Protein AF-A0A6B2G453-F1 (afdb_monomer)

Radius of gyration: 27.36 Å; Cα contacts (8 Å, |Δi|>4): 80; chains: 1; bounding box: 69×79×81 Å

Structure (mmCIF, N/CA/C/O backbone):
data_AF-A0A6B2G453-F1
#
_entry.id   AF-A0A6B2G453-F1
#
loop_
_atom_site.group_PDB
_atom_site.id
_atom_site.type_symbol
_atom_site.label_atom_id
_atom_site.label_alt_id
_atom_site.label_comp_id
_atom_site.label_asym_id
_atom_site.label_entity_id
_atom_site.label_seq_id
_atom_site.pdbx_PDB_ins_code
_atom_site.Cartn_x
_atom_site.Cartn_y
_atom_site.Cartn_z
_atom_site.occupancy
_atom_site.B_iso_or_equiv
_atom_site.auth_seq_id
_atom_site.auth_comp_id
_atom_site.auth_asym_id
_atom_site.auth_atom_id
_atom_site.pdbx_PDB_model_num
ATOM 1 N N . LEU A 1 1 ? 54.787 58.280 40.955 1.00 33.06 1 LEU A N 1
ATOM 2 C CA . LEU A 1 1 ? 54.713 57.068 41.802 1.00 33.06 1 LEU A CA 1
ATOM 3 C C . LEU A 1 1 ? 54.165 55.935 40.931 1.00 33.06 1 LEU A C 1
ATOM 5 O O . LEU A 1 1 ? 53.014 56.030 40.544 1.00 33.06 1 LEU A O 1
ATOM 9 N N . VAL A 1 2 ? 55.054 55.186 40.256 1.00 32.19 2 VAL A N 1
ATOM 10 C CA . VAL A 1 2 ? 55.243 53.709 40.353 1.00 32.19 2 VAL A CA 1
ATOM 11 C C . VAL A 1 2 ? 53.893 52.954 40.271 1.00 32.19 2 VAL A C 1
ATOM 13 O O . VAL A 1 2 ? 53.031 53.182 41.102 1.00 32.19 2 VAL A O 1
ATOM 16 N N . THR A 1 3 ? 53.616 52.016 39.356 1.00 30.94 3 THR A N 1
ATOM 17 C CA . THR A 1 3 ? 54.412 50.804 39.099 1.00 30.94 3 THR A CA 1
ATOM 18 C C . THR A 1 3 ? 53.862 50.024 37.888 1.00 30.94 3 THR A C 1
ATOM 20 O O . THR A 1 3 ? 52.690 49.682 37.857 1.00 30.94 3 THR A O 1
ATOM 23 N N . ARG A 1 4 ? 54.764 49.744 36.938 1.00 38.75 4 ARG A N 1
ATOM 24 C CA . ARG A 1 4 ? 54.992 48.510 36.149 1.00 38.75 4 ARG A CA 1
ATOM 25 C C . ARG A 1 4 ? 53.846 47.759 35.448 1.00 38.75 4 ARG A C 1
ATOM 27 O O . ARG A 1 4 ? 52.915 47.239 36.044 1.00 38.75 4 ARG A O 1
ATOM 34 N N . PHE A 1 5 ? 54.127 47.544 34.165 1.00 35.91 5 PHE A N 1
ATOM 35 C CA . PHE A 1 5 ? 53.697 46.443 33.309 1.00 35.91 5 PHE A CA 1
ATOM 36 C C . PHE A 1 5 ? 53.991 45.039 33.885 1.00 35.91 5 PHE A C 1
ATOM 38 O O . PHE A 1 5 ? 55.108 44.779 34.338 1.00 35.91 5 PHE A O 1
ATOM 45 N N . ASN A 1 6 ? 53.026 44.139 33.649 1.00 31.81 6 ASN A N 1
ATOM 46 C CA . ASN A 1 6 ? 53.145 42.773 33.102 1.00 31.81 6 ASN A CA 1
ATOM 47 C C . ASN A 1 6 ? 52.672 41.593 33.979 1.00 31.81 6 ASN A C 1
ATOM 49 O O . ASN A 1 6 ? 52.832 41.577 35.194 1.00 31.81 6 ASN A O 1
ATOM 53 N N . MET A 1 7 ? 52.220 40.570 33.242 1.00 39.62 7 MET A N 1
ATOM 54 C CA . MET A 1 7 ? 51.945 39.169 33.569 1.00 39.62 7 MET A CA 1
ATOM 55 C C . MET A 1 7 ? 50.510 38.850 33.987 1.00 39.62 7 MET A C 1
ATOM 57 O O . MET A 1 7 ? 50.228 38.659 35.159 1.00 39.62 7 MET A O 1
ATOM 61 N N . ASN A 1 8 ? 49.628 38.768 32.982 1.00 39.69 8 ASN A N 1
ATOM 62 C CA . ASN A 1 8 ? 48.735 37.621 32.753 1.00 39.69 8 ASN A CA 1
ATOM 63 C C . ASN A 1 8 ? 48.203 37.680 31.311 1.00 39.69 8 ASN A C 1
ATOM 65 O O . ASN A 1 8 ? 47.103 38.145 31.026 1.00 39.69 8 ASN A O 1
ATOM 69 N N . GLN A 1 9 ? 49.056 37.231 30.392 1.00 32.00 9 GLN A N 1
ATOM 70 C CA . GLN A 1 9 ? 48.636 36.666 29.117 1.00 32.00 9 GLN A CA 1
ATOM 71 C C . GLN A 1 9 ? 47.755 35.436 29.387 1.00 32.00 9 GLN A C 1
ATOM 73 O O . GLN A 1 9 ? 48.112 34.601 30.213 1.00 32.00 9 GLN A O 1
ATOM 78 N N . LEU A 1 10 ? 46.660 35.336 28.629 1.00 38.19 10 LEU A N 1
ATOM 79 C CA . LEU A 1 10 ? 45.972 34.096 28.253 1.00 38.19 10 LEU A CA 1
ATOM 80 C C . LEU A 1 10 ? 45.358 33.282 29.405 1.00 38.19 10 LEU A C 1
ATOM 82 O O . LEU A 1 10 ? 45.890 32.267 29.840 1.00 38.19 10 LEU A O 1
ATOM 86 N N . THR A 1 11 ? 44.146 33.652 29.807 1.00 35.97 11 THR A N 1
ATOM 87 C CA . THR A 1 11 ? 43.148 32.624 30.129 1.00 35.97 11 THR A CA 1
ATOM 88 C C . THR A 1 11 ? 42.082 32.719 29.057 1.00 35.97 11 THR A C 1
ATOM 90 O O . THR A 1 11 ? 41.430 33.748 28.895 1.00 35.97 11 THR A O 1
ATOM 93 N N . GLU A 1 12 ? 42.009 31.676 28.236 1.00 43.34 12 GLU A N 1
ATOM 94 C CA . GLU A 1 12 ? 40.955 31.513 27.247 1.00 43.34 12 GLU A CA 1
ATOM 95 C C . GLU A 1 12 ? 39.591 31.738 27.909 1.00 43.34 12 GLU A C 1
ATOM 97 O O . GLU A 1 12 ? 39.421 31.343 29.070 1.00 43.34 12 GLU A O 1
ATOM 102 N N . PRO A 1 13 ? 38.592 32.317 27.218 1.00 43.22 13 PRO A N 1
ATOM 103 C CA . PRO A 1 13 ? 37.226 32.097 27.638 1.00 43.22 13 PRO A CA 1
ATOM 104 C C . PRO A 1 13 ? 36.996 30.594 27.489 1.00 43.22 13 PRO A C 1
ATOM 106 O O . PRO A 1 13 ? 36.694 30.111 26.399 1.00 43.22 13 PRO A O 1
ATOM 109 N N . GLN A 1 14 ? 37.203 29.836 28.571 1.00 42.66 14 GLN A N 1
ATOM 110 C CA . GLN A 1 14 ? 36.689 28.485 28.639 1.00 42.66 14 GLN A CA 1
ATOM 111 C C . GLN A 1 14 ? 35.215 28.629 28.319 1.00 42.66 14 GLN A C 1
ATOM 113 O O . GLN A 1 14 ? 34.478 29.308 29.038 1.00 42.66 14 GLN A O 1
ATOM 118 N N . LEU A 1 15 ? 34.834 28.066 27.175 1.00 46.50 15 LEU A N 1
ATOM 119 C CA . LEU A 1 15 ? 33.462 27.879 26.762 1.00 46.50 15 LEU A CA 1
ATOM 120 C C . LEU A 1 15 ? 32.856 26.948 27.818 1.00 46.50 15 LEU A C 1
ATOM 122 O O . LEU A 1 15 ? 32.778 25.735 27.644 1.00 46.50 15 LEU A O 1
ATOM 126 N N . LEU A 1 16 ? 32.509 27.516 28.974 1.00 44.94 16 LEU A N 1
ATOM 127 C CA . LEU A 1 16 ? 31.605 26.938 29.943 1.00 44.94 16 LEU A CA 1
ATOM 128 C C . LEU A 1 16 ? 30.275 26.905 29.209 1.00 44.94 16 LEU A C 1
ATOM 130 O O . LEU A 1 16 ? 29.471 27.826 29.305 1.00 44.94 16 LEU A O 1
ATOM 134 N N . LEU A 1 17 ? 30.123 25.874 28.377 1.00 51.97 17 LEU A N 1
ATOM 135 C CA . LEU A 1 17 ? 28.852 25.408 27.875 1.00 51.97 17 LEU A CA 1
ATOM 136 C C . LEU A 1 17 ? 28.015 25.198 29.128 1.00 51.97 17 LEU A C 1
ATOM 138 O O . LEU A 1 17 ? 28.203 24.227 29.864 1.00 51.97 17 LEU A O 1
ATOM 142 N N . ASP A 1 18 ? 27.185 26.184 29.434 1.00 61.28 18 ASP A N 1
ATOM 143 C CA . ASP A 1 18 ? 26.273 26.106 30.545 1.00 61.28 18 ASP A CA 1
ATOM 144 C C . ASP A 1 18 ? 25.450 24.840 30.335 1.00 61.28 18 ASP A C 1
ATOM 146 O O . ASP A 1 18 ? 25.001 24.507 29.232 1.00 61.28 18 ASP A O 1
ATOM 150 N N . THR A 1 19 ? 25.323 24.069 31.405 1.00 60.75 19 THR A N 1
ATOM 151 C CA . THR A 1 19 ? 24.631 22.780 31.392 1.00 60.75 19 THR A CA 1
ATOM 152 C C . THR A 1 19 ? 23.227 22.909 30.810 1.00 60.75 19 THR A C 1
ATOM 154 O O . THR A 1 19 ? 22.739 21.968 30.197 1.00 60.75 19 THR A O 1
ATOM 157 N N . ASN A 1 20 ? 22.627 24.098 30.906 1.00 58.69 20 ASN A N 1
ATOM 158 C CA . ASN A 1 20 ? 21.377 24.454 30.255 1.00 58.69 20 ASN A CA 1
ATOM 159 C C . ASN A 1 20 ? 21.486 24.438 28.724 1.00 58.69 20 ASN A C 1
ATOM 161 O O . ASN A 1 20 ? 20.681 23.758 28.098 1.00 58.69 20 ASN A O 1
ATOM 165 N N . THR A 1 21 ? 22.470 25.092 28.096 1.00 62.59 21 THR A N 1
ATOM 166 C CA . THR A 1 21 ? 22.661 25.037 26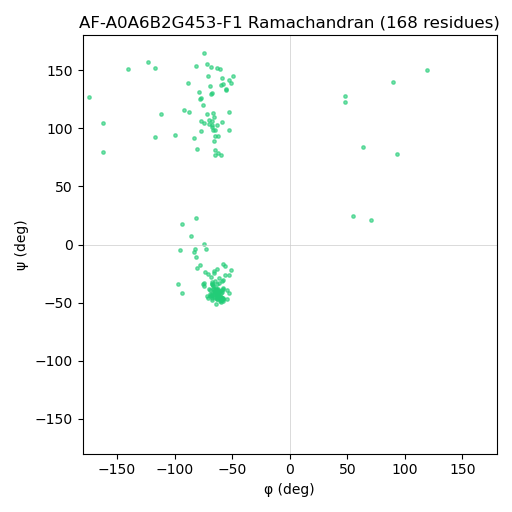.632 1.00 62.59 21 THR A CA 1
ATOM 167 C C . THR A 1 21 ? 22.971 23.626 26.143 1.00 62.59 21 THR A C 1
ATOM 169 O O . THR A 1 21 ? 22.431 23.208 25.118 1.00 62.59 21 THR A O 1
ATOM 172 N N . ILE A 1 22 ? 23.775 22.852 26.881 1.00 64.38 22 ILE A N 1
ATOM 173 C CA . ILE A 1 22 ? 24.007 21.432 26.557 1.00 64.38 22 ILE A CA 1
ATOM 174 C C . ILE A 1 22 ? 22.694 20.654 26.641 1.00 64.38 22 ILE A C 1
ATOM 176 O O . ILE A 1 22 ? 22.388 19.887 25.732 1.00 64.38 22 ILE A O 1
ATOM 180 N N . GLN A 1 23 ? 21.897 20.876 27.687 1.00 61.94 23 GLN A N 1
ATOM 181 C CA . GLN A 1 23 ? 20.615 20.206 27.874 1.00 61.94 23 GLN A CA 1
ATOM 182 C C . GLN A 1 23 ? 19.604 20.599 26.795 1.00 61.94 23 GLN A C 1
ATOM 184 O O . GLN A 1 23 ? 18.907 19.729 26.286 1.00 61.94 23 GLN A O 1
ATOM 189 N N . TYR A 1 24 ? 19.553 21.867 26.381 1.00 63.66 24 TYR A N 1
ATOM 190 C CA . TYR A 1 24 ? 18.723 22.318 25.262 1.00 63.66 24 TYR A CA 1
ATOM 191 C C . TYR A 1 24 ? 19.156 21.669 23.949 1.00 63.66 24 TYR A C 1
ATOM 193 O O . TYR A 1 24 ? 18.319 21.126 23.239 1.00 63.66 24 TYR A O 1
ATOM 201 N N . GLN A 1 25 ? 20.453 21.645 23.636 1.00 61.91 25 GLN A N 1
ATOM 202 C CA . GLN A 1 25 ? 20.951 21.002 22.416 1.00 61.91 25 GLN A CA 1
ATOM 203 C C . GLN A 1 25 ? 20.769 19.480 22.435 1.00 61.91 25 GLN A C 1
ATOM 205 O O . GLN A 1 25 ? 20.498 18.876 21.398 1.00 61.91 25 GLN A O 1
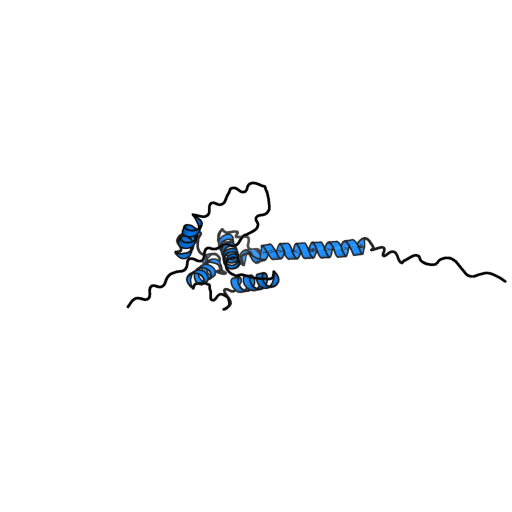ATOM 210 N N . PHE A 1 26 ? 20.916 18.847 23.599 1.00 65.56 26 PHE A N 1
ATOM 211 C CA . PHE A 1 26 ? 20.668 17.422 23.779 1.00 65.56 26 PHE A CA 1
ATOM 212 C C . PHE A 1 26 ? 19.180 17.109 23.619 1.00 65.56 26 PHE A C 1
ATOM 214 O O . PHE A 1 26 ? 18.835 16.214 22.853 1.00 65.56 26 PHE A O 1
ATOM 221 N N . ASN A 1 27 ? 18.306 17.897 24.247 1.00 65.06 27 ASN A N 1
ATOM 222 C CA . ASN A 1 27 ? 16.858 17.784 24.105 1.00 65.06 27 ASN A CA 1
ATOM 223 C C . ASN A 1 27 ? 16.416 18.031 22.662 1.00 65.06 27 ASN A C 1
ATOM 225 O O . ASN A 1 27 ? 15.603 17.268 22.169 1.00 65.06 27 ASN A O 1
ATOM 229 N N . GLU A 1 28 ? 16.972 19.014 21.953 1.00 64.44 28 GLU A N 1
ATOM 230 C CA . GLU A 1 28 ? 16.683 19.250 20.532 1.00 64.44 28 GLU A CA 1
ATOM 231 C C . GLU A 1 28 ? 17.121 18.069 19.665 1.00 64.44 28 GLU A C 1
ATOM 233 O O . GLU A 1 28 ? 16.362 17.612 18.817 1.00 64.44 28 GLU A O 1
ATOM 238 N N . ARG A 1 29 ? 18.307 17.497 19.904 1.00 58.06 29 ARG A N 1
ATOM 239 C CA . ARG A 1 29 ? 18.770 16.313 19.162 1.00 58.06 29 ARG A CA 1
ATOM 240 C C . ARG A 1 29 ? 17.940 15.072 19.474 1.00 58.06 29 ARG A C 1
ATOM 242 O O . ARG A 1 29 ? 17.632 14.315 18.559 1.00 58.06 29 ARG A O 1
ATOM 249 N N . GLU A 1 30 ? 17.586 14.839 20.733 1.00 59.06 30 GLU A N 1
ATOM 250 C CA . GLU A 1 30 ? 16.742 13.714 21.144 1.00 59.06 30 GLU A CA 1
ATOM 251 C C . GLU A 1 30 ? 15.301 13.895 20.668 1.00 59.06 30 GLU A C 1
ATOM 253 O O . GLU A 1 30 ? 14.696 12.941 20.185 1.00 59.06 30 GLU A O 1
ATOM 258 N N . ASN A 1 31 ? 14.771 15.117 20.699 1.00 57.28 31 ASN A N 1
ATOM 259 C CA . ASN A 1 31 ? 13.467 15.446 20.144 1.00 57.28 31 ASN A CA 1
ATOM 260 C C . ASN A 1 31 ? 13.491 15.288 18.622 1.00 57.28 31 ASN A C 1
ATOM 262 O O . ASN A 1 31 ? 12.622 14.633 18.072 1.00 57.28 31 ASN A O 1
ATOM 266 N N . GLN A 1 32 ? 14.533 15.743 17.926 1.00 56.47 32 GLN A N 1
ATOM 267 C CA . GLN A 1 32 ? 14.665 15.571 16.479 1.00 56.47 32 GLN A CA 1
ATOM 268 C C . GLN A 1 32 ? 14.844 14.101 16.082 1.00 56.47 32 GLN A C 1
ATOM 270 O O . GLN A 1 32 ? 14.222 13.650 15.118 1.00 56.47 32 GLN A O 1
ATOM 275 N N . LYS A 1 33 ? 15.599 13.305 16.850 1.00 53.62 33 LYS A N 1
ATOM 276 C CA . LYS A 1 33 ? 15.653 11.841 16.689 1.00 53.62 33 LYS A CA 1
ATOM 277 C C . LYS A 1 33 ? 14.302 11.186 16.967 1.00 53.62 33 LYS A C 1
ATOM 279 O O . LYS A 1 33 ? 13.918 10.283 16.231 1.00 53.62 33 LYS A O 1
ATOM 284 N N . THR A 1 34 ? 13.577 11.629 17.992 1.00 53.72 34 THR A N 1
ATOM 285 C CA . THR A 1 34 ? 12.265 11.087 18.379 1.00 53.72 34 THR A CA 1
ATOM 286 C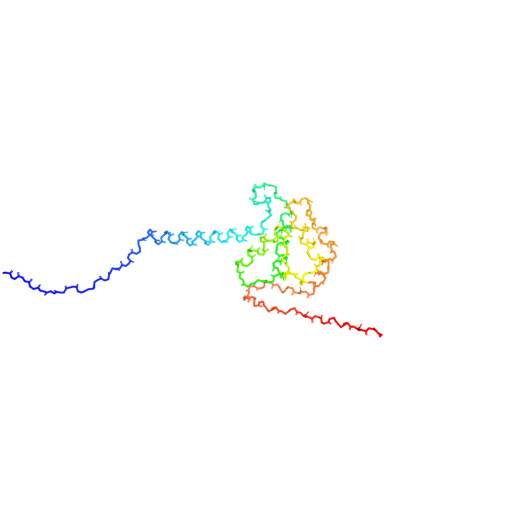 C . THR A 1 34 ? 11.198 11.436 17.350 1.00 53.72 34 THR A C 1
ATOM 288 O O . THR A 1 34 ? 10.468 10.550 16.922 1.00 53.72 34 THR A O 1
ATOM 291 N N . ILE A 1 35 ? 11.169 12.678 16.867 1.00 56.38 35 ILE A N 1
ATOM 292 C CA . ILE A 1 35 ? 10.322 13.146 15.768 1.00 56.38 35 ILE A CA 1
ATOM 293 C C . ILE A 1 35 ? 10.643 12.336 14.513 1.00 56.38 35 ILE A C 1
ATOM 295 O O . ILE A 1 35 ? 9.738 11.764 13.922 1.00 56.38 35 ILE A O 1
ATOM 299 N N . THR A 1 36 ? 11.919 12.166 14.154 1.00 56.34 36 THR A N 1
ATOM 300 C CA . THR A 1 36 ? 12.309 11.367 12.976 1.00 56.34 36 THR A CA 1
ATOM 301 C C . THR A 1 36 ? 11.921 9.889 13.126 1.00 56.34 36 THR A C 1
ATOM 303 O O . THR A 1 36 ? 11.433 9.277 12.178 1.00 56.34 36 THR A O 1
ATOM 306 N N . LYS A 1 37 ? 12.078 9.305 14.322 1.00 48.09 37 LYS A N 1
ATOM 307 C CA . LYS A 1 37 ? 11.709 7.911 14.622 1.00 48.09 37 LYS A CA 1
ATOM 308 C C . LYS A 1 37 ? 10.190 7.704 14.627 1.00 48.09 37 LYS A C 1
ATOM 310 O O . LYS A 1 37 ? 9.714 6.695 14.116 1.00 48.09 37 LYS A O 1
ATOM 315 N N . MET A 1 38 ? 9.432 8.667 15.149 1.00 58.31 38 MET A N 1
ATOM 316 C CA . MET A 1 38 ? 7.968 8.659 15.166 1.00 58.31 38 MET A CA 1
ATOM 317 C C . MET A 1 38 ? 7.399 8.845 13.756 1.00 58.31 38 MET A C 1
ATOM 319 O O . MET A 1 38 ? 6.516 8.092 13.353 1.00 58.31 38 MET A O 1
ATOM 323 N N . VAL A 1 39 ? 7.980 9.755 12.971 1.00 56.03 39 VAL A N 1
ATOM 324 C CA . VAL A 1 39 ? 7.663 9.960 11.550 1.00 56.03 39 VAL A CA 1
ATOM 325 C C . VAL A 1 39 ? 7.973 8.702 10.732 1.00 56.03 39 VAL A C 1
ATOM 327 O O . VAL A 1 39 ? 7.192 8.334 9.857 1.00 56.03 39 VAL A O 1
ATOM 330 N N . GLY A 1 40 ? 9.063 7.991 11.047 1.00 59.56 40 GLY A N 1
ATOM 331 C CA . GLY A 1 40 ? 9.453 6.746 10.378 1.00 59.56 40 GLY A CA 1
ATOM 332 C C . GLY A 1 40 ? 8.401 5.639 10.485 1.00 59.56 40 GLY A C 1
ATOM 333 O O . GLY A 1 40 ? 8.031 5.052 9.470 1.00 59.56 40 GLY A O 1
ATOM 334 N N . THR A 1 41 ? 7.867 5.394 11.684 1.00 65.06 41 THR A N 1
ATOM 335 C CA . THR A 1 41 ? 6.799 4.400 11.896 1.00 65.06 41 THR A CA 1
ATOM 336 C C . THR A 1 41 ? 5.443 4.896 11.385 1.00 65.06 41 THR A C 1
ATOM 338 O O . THR A 1 41 ? 4.673 4.124 10.816 1.00 65.06 41 THR A O 1
ATOM 341 N N . GLN A 1 42 ? 5.151 6.195 11.513 1.00 79.19 42 GLN A N 1
ATOM 342 C CA . GLN A 1 42 ? 3.920 6.798 10.985 1.00 79.19 42 GLN A CA 1
ATOM 343 C C . GLN A 1 42 ? 3.848 6.778 9.452 1.00 79.19 42 GLN A C 1
ATOM 345 O O . GLN A 1 42 ? 2.756 6.809 8.878 1.00 79.19 42 GLN A O 1
ATOM 350 N N . LEU A 1 43 ? 4.986 6.679 8.760 1.00 86.38 43 LEU A N 1
ATOM 351 C CA . LEU A 1 43 ? 5.006 6.635 7.302 1.00 86.38 43 LEU A CA 1
ATOM 352 C C . LEU A 1 43 ? 4.246 5.425 6.746 1.00 86.38 43 LEU A C 1
ATOM 354 O O . LEU A 1 43 ? 3.635 5.553 5.693 1.00 86.38 43 LEU A O 1
ATOM 358 N N . TYR A 1 44 ? 4.173 4.318 7.485 1.00 91.31 44 TYR A N 1
ATOM 359 C CA . TYR A 1 44 ? 3.431 3.113 7.092 1.00 91.31 44 TYR A CA 1
ATOM 360 C C . TYR A 1 44 ? 2.011 3.038 7.659 1.00 91.31 44 TYR A C 1
ATOM 362 O O . TYR A 1 44 ? 1.261 2.115 7.353 1.00 91.31 44 TYR A O 1
ATOM 370 N N . MET A 1 45 ? 1.640 4.001 8.501 1.00 89.94 45 MET A N 1
ATOM 371 C CA . MET A 1 45 ? 0.362 4.016 9.195 1.00 89.94 45 MET A CA 1
ATOM 372 C C . MET A 1 45 ? -0.789 4.273 8.220 1.00 89.94 45 MET A C 1
ATOM 374 O O . MET A 1 45 ? -0.698 5.150 7.348 1.00 89.94 45 MET A O 1
ATOM 378 N N . SER A 1 46 ? -1.866 3.508 8.397 1.00 90.19 46 SER A N 1
ATOM 379 C CA . SER A 1 46 ? -3.125 3.695 7.686 1.00 90.19 46 SER A CA 1
ATOM 380 C C . SER A 1 46 ? -3.818 4.997 8.113 1.00 90.19 46 SER A C 1
ATOM 382 O O . SER A 1 46 ? -3.587 5.480 9.228 1.00 90.19 46 SER A O 1
ATOM 384 N N . PRO A 1 47 ? -4.645 5.610 7.246 1.00 89.94 47 PRO A N 1
ATOM 385 C CA . PRO A 1 47 ? -5.276 6.898 7.545 1.00 89.94 47 PRO A CA 1
ATOM 386 C C . PRO A 1 47 ? -6.133 6.861 8.819 1.00 89.94 47 PRO A C 1
ATOM 388 O O . PRO A 1 47 ? -6.102 7.790 9.617 1.00 89.94 47 PRO A O 1
ATOM 391 N N . GLU A 1 48 ? -6.832 5.758 9.079 1.00 87.19 48 GLU A N 1
ATOM 392 C CA . GLU A 1 48 ? -7.669 5.599 10.268 1.00 87.19 48 GLU A CA 1
ATOM 393 C C . GLU A 1 48 ? -6.881 5.545 11.586 1.00 87.19 48 GLU A C 1
ATOM 395 O O . GLU A 1 48 ? -7.377 6.020 12.610 1.00 87.19 48 GLU A O 1
ATOM 400 N N . LEU A 1 49 ? -5.657 5.007 11.566 1.00 84.75 49 LEU A N 1
ATOM 401 C CA . LEU A 1 49 ? -4.769 5.014 12.728 1.00 84.75 49 LEU A CA 1
ATOM 402 C C . LEU A 1 49 ? -4.161 6.401 12.952 1.00 84.75 49 LEU A C 1
ATOM 404 O O . LEU A 1 49 ? -3.986 6.808 14.100 1.00 84.75 49 LEU A O 1
ATOM 408 N N . HIS A 1 50 ? -3.885 7.140 11.873 1.00 80.44 50 HIS A N 1
ATOM 409 C CA . HIS A 1 50 ? -3.407 8.519 11.957 1.00 80.44 50 HIS A CA 1
ATOM 410 C C . HIS A 1 50 ? -4.451 9.444 12.600 1.00 80.44 50 HIS A C 1
ATOM 412 O O . HIS A 1 50 ? -4.109 10.260 13.451 1.00 80.44 50 HIS A O 1
ATOM 418 N N . ASP A 1 51 ? -5.729 9.239 12.272 1.00 78.06 51 ASP A N 1
ATOM 419 C CA . ASP A 1 51 ? -6.863 9.975 12.846 1.00 78.06 51 ASP A CA 1
ATOM 420 C C . ASP A 1 51 ? -7.203 9.557 14.294 1.00 78.06 51 ASP A C 1
ATOM 422 O O . ASP A 1 51 ? -8.159 10.063 14.886 1.00 78.06 51 ASP A O 1
ATOM 426 N N . GLY A 1 52 ? -6.469 8.603 14.881 1.00 70.38 52 GLY A N 1
ATOM 427 C CA . GLY A 1 52 ? -6.690 8.138 16.252 1.00 70.38 52 GLY A CA 1
ATOM 428 C C . GLY A 1 52 ? -7.971 7.317 16.446 1.00 70.38 52 GLY A C 1
ATOM 429 O O . GLY A 1 52 ? -8.464 7.198 17.574 1.00 70.38 52 GLY A O 1
ATOM 430 N N . LYS A 1 53 ? -8.537 6.737 15.377 1.00 67.19 53 LYS A N 1
ATOM 431 C CA . LYS A 1 53 ? -9.726 5.879 15.489 1.00 67.19 53 LYS A CA 1
ATOM 432 C C . LYS A 1 53 ? -9.357 4.582 16.218 1.00 67.19 53 LYS A C 1
ATOM 434 O O . LYS A 1 53 ? -8.420 3.885 15.851 1.00 67.19 53 LYS A O 1
ATOM 439 N N . LYS A 1 54 ? -10.142 4.222 17.242 1.00 56.84 54 LYS A N 1
ATOM 440 C CA . LYS A 1 54 ? -9.922 3.030 18.094 1.00 56.84 54 LYS A CA 1
ATOM 441 C C . LYS A 1 54 ? -10.226 1.683 17.422 1.00 56.84 54 LYS A C 1
ATOM 443 O O . LYS A 1 54 ? -10.048 0.643 18.050 1.00 56.84 54 LYS A O 1
ATOM 448 N N . SER A 1 55 ? -10.719 1.678 16.185 1.00 61.09 55 SER A N 1
ATOM 449 C CA . SER A 1 55 ? -10.994 0.442 15.451 1.00 61.09 55 SER A CA 1
ATOM 450 C C . SER A 1 55 ? -9.689 -0.090 14.859 1.00 61.09 55 SER A C 1
ATOM 452 O O . SER A 1 55 ? -9.347 0.174 13.710 1.00 61.09 55 SER A O 1
ATOM 454 N N . TYR A 1 56 ? -8.924 -0.801 15.688 1.00 63.22 56 TYR A N 1
ATOM 455 C CA . TYR A 1 56 ? -7.784 -1.587 15.235 1.00 63.22 56 TYR A CA 1
ATOM 456 C C . TYR A 1 56 ? -8.323 -2.846 14.548 1.00 63.22 56 TYR A C 1
ATOM 458 O O . TYR A 1 56 ? -8.838 -3.750 15.205 1.00 63.22 56 TYR A O 1
ATOM 466 N N . ASN A 1 57 ? -8.268 -2.868 13.219 1.00 81.31 57 ASN A N 1
ATOM 467 C CA . ASN A 1 57 ? -8.695 -3.993 12.392 1.00 81.31 57 ASN A CA 1
ATOM 468 C C . ASN A 1 57 ? -7.485 -4.538 11.620 1.00 81.31 57 ASN A C 1
ATOM 470 O O . ASN A 1 57 ? -6.604 -3.764 11.268 1.00 81.31 57 ASN A O 1
ATOM 474 N N . PHE A 1 58 ? -7.459 -5.826 11.268 1.00 89.25 58 PHE A N 1
ATOM 475 C CA . PHE A 1 58 ? -6.380 -6.449 10.477 1.00 89.25 58 PHE A CA 1
ATOM 476 C C . PHE A 1 58 ? -6.134 -5.752 9.121 1.00 89.25 58 PHE A C 1
ATOM 478 O O . PHE A 1 58 ? -5.074 -5.872 8.515 1.00 89.25 58 PHE A O 1
ATOM 485 N N . LYS A 1 59 ? -7.102 -4.962 8.643 1.00 92.38 59 LYS A N 1
ATOM 486 C CA . LYS A 1 59 ? -6.988 -4.112 7.448 1.00 92.38 59 LYS A CA 1
ATOM 487 C C . LYS A 1 59 ? -5.924 -3.015 7.566 1.00 92.38 59 LYS A C 1
ATOM 489 O O . LYS A 1 59 ? -5.479 -2.510 6.532 1.00 92.38 59 LYS A O 1
ATOM 494 N N . VAL A 1 60 ? -5.516 -2.632 8.779 1.00 91.25 60 VAL A N 1
ATOM 495 C CA . VAL A 1 60 ? -4.399 -1.693 8.986 1.00 91.25 60 VAL A CA 1
ATOM 496 C C . VAL A 1 60 ? -3.076 -2.316 8.529 1.00 91.25 60 VAL A C 1
ATOM 498 O O . VAL A 1 60 ? -2.249 -1.624 7.938 1.00 91.25 60 VAL A O 1
ATOM 501 N N . ASP A 1 61 ? -2.919 -3.630 8.718 1.00 92.88 61 ASP A N 1
ATOM 502 C CA . ASP A 1 61 ? -1.722 -4.374 8.321 1.00 92.88 61 ASP A CA 1
ATOM 503 C C . ASP A 1 61 ? -1.668 -4.580 6.804 1.00 92.88 61 ASP A C 1
ATOM 505 O O . ASP A 1 61 ? -0.601 -4.523 6.203 1.00 92.88 61 ASP A O 1
ATOM 509 N N . ILE A 1 62 ? -2.824 -4.731 6.149 1.00 95.44 62 ILE A N 1
ATOM 510 C CA . ILE A 1 62 ? -2.905 -4.768 4.679 1.00 95.44 62 ILE A CA 1
ATOM 511 C C . ILE A 1 62 ? -2.396 -3.455 4.068 1.00 95.44 62 ILE A C 1
ATOM 513 O O . ILE A 1 62 ? -1.674 -3.467 3.072 1.00 95.44 62 ILE A O 1
ATOM 517 N N . TYR A 1 63 ? -2.730 -2.320 4.684 1.00 94.88 63 TYR A N 1
ATOM 518 C CA . TYR A 1 63 ? -2.279 -1.013 4.214 1.00 94.88 63 TYR A CA 1
ATOM 519 C C . TYR A 1 63 ? -0.765 -0.831 4.383 1.00 94.88 63 TYR A C 1
ATOM 521 O O . TYR A 1 63 ? -0.075 -0.419 3.447 1.00 94.88 63 TYR A O 1
ATOM 529 N N . SER A 1 64 ? -0.232 -1.159 5.565 1.00 94.19 64 SER A N 1
ATOM 530 C CA . SER A 1 64 ? 1.206 -1.053 5.829 1.00 94.19 64 SER A CA 1
ATOM 531 C C . SER A 1 64 ? 2.012 -2.013 4.949 1.00 94.19 64 SER A C 1
ATOM 533 O O . SER A 1 64 ? 3.044 -1.613 4.408 1.00 94.19 64 SER A O 1
ATOM 535 N N . LEU A 1 65 ? 1.502 -3.227 4.711 1.00 94.06 65 LEU A N 1
ATOM 536 C CA . LEU A 1 65 ? 2.088 -4.188 3.780 1.00 94.06 65 LEU A CA 1
ATOM 537 C C . LEU A 1 65 ? 2.157 -3.631 2.358 1.00 94.06 65 LEU A C 1
ATOM 539 O O . LEU A 1 65 ? 3.183 -3.798 1.708 1.00 94.06 65 LEU A O 1
ATOM 543 N N . GLY A 1 66 ? 1.118 -2.935 1.887 1.00 94.38 66 GLY A N 1
ATOM 544 C CA . GLY A 1 66 ? 1.134 -2.288 0.573 1.00 94.38 66 GLY A CA 1
ATOM 545 C C . GLY A 1 66 ? 2.289 -1.292 0.455 1.00 94.38 66 GLY A C 1
ATOM 546 O O . GLY A 1 66 ? 3.081 -1.355 -0.479 1.00 94.38 66 GLY A O 1
ATOM 547 N N . LEU A 1 67 ? 2.461 -0.415 1.447 1.00 93.56 67 LEU A N 1
ATOM 548 C CA . LEU A 1 67 ? 3.550 0.568 1.446 1.00 93.56 67 LEU A CA 1
ATOM 549 C C . LEU A 1 67 ? 4.940 -0.079 1.489 1.00 93.56 67 LEU A C 1
ATOM 551 O O . LEU A 1 67 ? 5.825 0.349 0.750 1.00 93.56 67 LEU A O 1
ATOM 555 N N . ILE A 1 68 ? 5.119 -1.121 2.307 1.00 92.06 68 ILE A N 1
ATOM 556 C CA . ILE A 1 68 ? 6.365 -1.902 2.351 1.00 92.06 68 ILE A CA 1
ATOM 557 C C . ILE A 1 68 ? 6.622 -2.557 0.994 1.00 92.06 68 ILE A C 1
ATOM 559 O O . ILE A 1 68 ? 7.737 -2.523 0.485 1.00 92.06 68 ILE A O 1
ATOM 563 N N . PHE A 1 69 ? 5.593 -3.136 0.384 1.00 90.50 69 PHE A N 1
ATOM 564 C CA . PHE A 1 69 ? 5.718 -3.812 -0.896 1.00 90.50 69 PHE A CA 1
ATOM 565 C C . PHE A 1 69 ? 6.140 -2.853 -2.013 1.00 90.50 69 PHE A C 1
ATOM 567 O O . PHE A 1 69 ? 7.071 -3.154 -2.756 1.00 90.50 69 PHE A O 1
ATOM 574 N N . PHE A 1 70 ? 5.544 -1.661 -2.073 1.00 90.00 70 PHE A N 1
ATOM 575 C CA . PHE A 1 70 ? 5.976 -0.599 -2.982 1.00 90.00 70 PHE A CA 1
ATOM 576 C C . PHE A 1 70 ? 7.430 -0.175 -2.744 1.00 90.00 70 PHE A C 1
ATOM 578 O O . PHE A 1 70 ? 8.202 -0.059 -3.693 1.00 90.00 70 PHE A O 1
ATOM 585 N N . GLU A 1 71 ? 7.824 0.009 -1.485 1.00 89.69 71 GLU A N 1
ATOM 586 C CA . GLU A 1 71 ? 9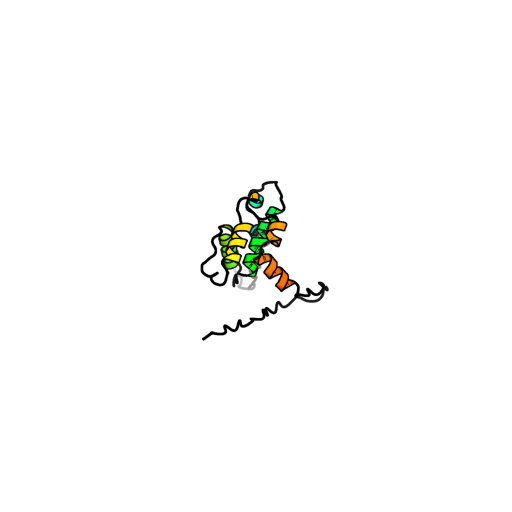.189 0.392 -1.113 1.00 89.69 71 GLU A CA 1
ATOM 587 C C . GLU A 1 71 ? 10.238 -0.658 -1.500 1.00 89.69 71 GLU A C 1
ATOM 589 O O . GLU A 1 71 ? 11.358 -0.307 -1.866 1.00 89.69 71 GLU A O 1
ATOM 594 N N . LEU A 1 72 ? 9.892 -1.947 -1.445 1.00 87.94 72 LEU A N 1
ATOM 595 C CA . LEU A 1 72 ? 10.795 -3.028 -1.849 1.00 87.94 72 LEU A CA 1
ATOM 596 C C . LEU A 1 72 ? 11.068 -3.038 -3.356 1.00 87.94 72 LEU A C 1
ATOM 598 O O . LEU A 1 72 ? 12.124 -3.515 -3.778 1.00 87.94 72 LEU A O 1
ATOM 602 N N . ILE A 1 73 ? 10.126 -2.539 -4.157 1.00 84.50 73 ILE A N 1
ATOM 603 C CA . ILE A 1 73 ? 10.219 -2.570 -5.616 1.00 84.50 73 ILE A CA 1
ATOM 604 C C . ILE A 1 73 ? 10.824 -1.272 -6.154 1.00 84.50 73 ILE A C 1
ATOM 606 O O . ILE A 1 73 ? 11.665 -1.323 -7.050 1.00 84.50 73 ILE A O 1
ATOM 610 N N . VAL A 1 74 ? 10.424 -0.119 -5.611 1.00 85.44 74 VAL A N 1
ATOM 611 C CA . VAL A 1 74 ? 10.841 1.188 -6.126 1.00 85.44 74 VAL A CA 1
ATOM 612 C C . VAL A 1 74 ? 12.162 1.624 -5.484 1.00 85.44 74 VAL A C 1
ATOM 614 O O . VAL A 1 74 ? 12.204 1.903 -4.284 1.00 85.44 74 VAL A O 1
ATOM 617 N N . PRO A 1 75 ? 13.258 1.723 -6.258 1.00 84.31 75 PRO A N 1
ATOM 618 C CA . PRO A 1 75 ? 14.539 2.156 -5.723 1.00 84.31 75 PRO A CA 1
ATOM 619 C C . PRO A 1 75 ? 14.524 3.652 -5.378 1.00 84.31 75 PRO A C 1
ATOM 621 O O . PRO A 1 75 ? 13.938 4.466 -6.085 1.00 84.31 75 PRO A O 1
ATOM 624 N N . TYR A 1 76 ? 15.240 4.018 -4.317 1.00 86.31 76 TYR A N 1
ATOM 625 C CA . TYR A 1 76 ? 15.492 5.402 -3.912 1.00 86.31 76 TYR A CA 1
ATOM 626 C C . TYR A 1 76 ? 16.935 5.544 -3.418 1.00 86.31 76 TYR A C 1
ATOM 628 O O . TYR A 1 76 ? 17.524 4.584 -2.912 1.00 86.31 76 TYR A O 1
ATOM 636 N N . ALA A 1 77 ? 17.514 6.735 -3.563 1.00 86.38 77 ALA A N 1
ATOM 637 C CA . ALA A 1 77 ? 18.881 7.024 -3.135 1.00 86.38 77 ALA A CA 1
ATOM 638 C C . ALA A 1 77 ? 18.917 7.688 -1.753 1.00 86.38 77 ALA A C 1
ATOM 640 O O . ALA A 1 77 ? 19.838 7.450 -0.970 1.00 86.38 77 ALA A O 1
ATOM 641 N N . THR A 1 78 ? 17.911 8.507 -1.434 1.00 88.12 78 THR A N 1
ATOM 642 C CA . THR A 1 78 ? 17.884 9.302 -0.199 1.00 88.12 78 THR A CA 1
ATOM 643 C C . THR A 1 78 ? 16.644 9.041 0.657 1.00 88.12 78 THR A C 1
ATOM 645 O O . THR A 1 78 ? 15.592 8.619 0.181 1.00 88.12 78 THR A O 1
ATOM 648 N N . GLN A 1 79 ? 16.747 9.320 1.962 1.00 84.81 79 GLN A N 1
ATOM 649 C CA . GLN A 1 79 ? 15.600 9.217 2.876 1.00 84.81 79 GLN A CA 1
ATOM 650 C C . GLN A 1 79 ? 14.499 10.234 2.545 1.00 84.81 79 GLN A C 1
ATOM 652 O O . GLN A 1 79 ? 13.319 9.948 2.731 1.00 84.81 79 GLN A O 1
ATOM 657 N N . SER A 1 80 ? 14.869 11.402 2.017 1.00 86.19 80 SER A N 1
ATOM 658 C CA . SER A 1 80 ? 13.911 12.418 1.577 1.00 86.19 80 SER A CA 1
ATOM 659 C C . SER A 1 80 ? 13.089 11.933 0.382 1.00 86.19 80 SER A C 1
ATOM 661 O O . SER A 1 80 ? 11.866 12.051 0.397 1.00 86.19 80 SER A O 1
ATOM 663 N N . GLU A 1 81 ? 13.733 11.316 -0.616 1.00 87.06 81 GLU A N 1
ATOM 664 C CA . GLU A 1 81 ? 13.038 10.679 -1.746 1.00 87.06 81 GLU A CA 1
ATOM 665 C C . GLU A 1 81 ? 12.077 9.596 -1.272 1.00 87.06 81 GLU A C 1
ATOM 667 O O . GLU A 1 81 ? 10.918 9.583 -1.680 1.00 87.06 81 GLU A O 1
ATOM 672 N N . ARG A 1 82 ? 12.525 8.735 -0.354 1.00 88.44 82 ARG A N 1
ATOM 673 C CA . ARG A 1 82 ? 11.693 7.682 0.237 1.00 88.44 82 ARG A CA 1
ATOM 674 C C . ARG A 1 82 ? 10.402 8.237 0.843 1.00 88.44 82 ARG A C 1
ATOM 676 O O . ARG A 1 82 ? 9.325 7.700 0.591 1.00 88.44 82 ARG A O 1
ATOM 683 N N . VAL A 1 83 ? 10.488 9.321 1.619 1.00 88.94 83 VAL A N 1
ATOM 684 C CA . VAL A 1 83 ? 9.306 9.967 2.217 1.00 88.94 83 VAL A CA 1
ATOM 685 C C . VAL A 1 83 ? 8.369 10.505 1.135 1.00 88.94 83 VAL A C 1
ATOM 687 O O . VAL A 1 83 ? 7.157 10.305 1.228 1.00 88.94 83 VAL A O 1
ATOM 690 N N . VAL A 1 84 ? 8.907 11.144 0.093 1.00 88.88 84 VAL A N 1
ATOM 691 C CA . VAL A 1 84 ? 8.110 11.670 -1.026 1.00 88.88 84 VAL A CA 1
ATOM 692 C C . VAL A 1 84 ? 7.409 10.541 -1.781 1.00 88.88 84 VAL A C 1
ATOM 694 O O . VAL A 1 84 ? 6.206 10.631 -2.022 1.00 88.88 84 VAL A O 1
ATOM 697 N N . LEU A 1 85 ? 8.124 9.465 -2.114 1.00 89.44 85 LEU A N 1
ATOM 698 C CA . LEU A 1 85 ? 7.587 8.308 -2.829 1.00 89.44 85 LEU A CA 1
ATOM 699 C C . LEU A 1 85 ? 6.460 7.633 -2.043 1.00 89.44 85 LEU A C 1
ATOM 701 O O . LEU A 1 85 ? 5.378 7.422 -2.586 1.00 89.44 85 LEU A O 1
ATOM 705 N N . LEU A 1 86 ? 6.670 7.369 -0.751 1.00 90.25 86 LEU A N 1
ATOM 706 C CA . LEU A 1 86 ? 5.645 6.761 0.098 1.00 90.25 86 LEU A CA 1
ATOM 707 C C . LEU A 1 86 ? 4.438 7.685 0.284 1.00 90.25 86 LEU A C 1
ATOM 709 O O . LEU A 1 86 ? 3.303 7.221 0.231 1.00 90.25 86 LEU A O 1
ATOM 713 N N . THR A 1 87 ? 4.649 8.997 0.414 1.00 90.19 87 THR A N 1
ATOM 714 C CA . THR A 1 87 ? 3.548 9.974 0.485 1.00 90.19 87 THR A CA 1
ATOM 715 C C . THR A 1 87 ? 2.714 9.982 -0.797 1.00 90.19 87 THR A C 1
ATOM 717 O O . THR A 1 87 ? 1.486 10.007 -0.730 1.00 90.19 87 THR A O 1
ATOM 720 N N . ARG A 1 88 ? 3.358 9.904 -1.967 1.00 89.44 88 ARG A N 1
ATOM 721 C CA . ARG A 1 88 ? 2.669 9.802 -3.262 1.00 89.44 88 ARG A CA 1
ATOM 722 C C . ARG A 1 88 ? 1.908 8.482 -3.407 1.00 89.44 88 ARG A C 1
ATOM 724 O O . ARG A 1 88 ? 0.750 8.498 -3.821 1.00 89.44 88 ARG A O 1
ATOM 731 N N . ALA A 1 89 ? 2.499 7.364 -2.982 1.00 89.88 89 ALA A N 1
ATOM 732 C CA . ALA A 1 89 ? 1.839 6.059 -2.991 1.00 89.88 89 ALA A CA 1
ATOM 733 C C . ALA A 1 89 ? 0.549 6.056 -2.152 1.00 89.88 89 ALA A C 1
ATOM 735 O O . ALA A 1 89 ? -0.475 5.552 -2.612 1.00 89.88 89 ALA A O 1
ATOM 736 N N . LYS A 1 90 ? 0.541 6.707 -0.976 1.00 91.19 90 LYS A N 1
ATOM 737 C CA . LYS A 1 90 ? -0.684 6.894 -0.164 1.00 91.19 90 LYS A CA 1
ATOM 738 C C . LYS A 1 90 ? -1.797 7.632 -0.915 1.00 91.19 90 LYS A C 1
ATOM 740 O O . LYS A 1 90 ? -2.973 7.389 -0.673 1.00 91.19 90 LYS A O 1
ATOM 745 N N . GLN A 1 91 ? -1.435 8.525 -1.832 1.00 89.31 91 GLN A N 1
ATOM 746 C CA . GLN A 1 91 ? -2.372 9.268 -2.680 1.00 89.31 91 GLN A CA 1
ATOM 747 C C . GLN A 1 91 ? -2.764 8.489 -3.946 1.00 89.31 91 GLN A C 1
ATOM 749 O O . GLN A 1 91 ? -3.421 9.042 -4.824 1.00 89.31 91 GLN A O 1
ATOM 754 N N . SER A 1 92 ? -2.360 7.216 -4.065 1.00 86.06 92 SER A N 1
ATOM 755 C CA . SER A 1 92 ? -2.494 6.406 -5.285 1.00 86.06 92 SER A CA 1
ATOM 756 C C . SER A 1 92 ? -1.860 7.056 -6.523 1.00 86.06 92 SER A C 1
ATOM 758 O O . SER A 1 92 ? -2.253 6.765 -7.654 1.00 86.06 92 SER A O 1
ATOM 760 N N . ASN A 1 93 ? -0.877 7.934 -6.306 1.00 85.75 93 ASN A N 1
ATOM 761 C CA . ASN A 1 93 ? -0.134 8.618 -7.350 1.00 85.75 93 ASN A CA 1
ATOM 762 C C . ASN A 1 93 ? 1.207 7.905 -7.550 1.00 85.75 93 ASN A C 1
ATOM 764 O O . ASN A 1 93 ? 2.170 8.151 -6.824 1.00 85.75 93 ASN A O 1
ATOM 768 N N . PHE A 1 94 ? 1.254 6.986 -8.507 1.00 79.44 94 PHE A N 1
ATOM 769 C CA . PHE A 1 94 ? 2.466 6.244 -8.836 1.00 79.44 94 PHE A CA 1
ATOM 770 C C . PHE A 1 94 ? 3.192 7.005 -9.952 1.00 79.44 94 PHE A C 1
ATOM 772 O O . PHE A 1 94 ? 2.601 7.175 -11.017 1.00 79.44 94 PHE A O 1
ATOM 779 N N . PRO A 1 95 ? 4.407 7.535 -9.710 1.00 67.69 95 PRO A N 1
ATOM 780 C CA . PRO A 1 95 ? 5.102 8.362 -10.692 1.00 67.69 95 PRO A CA 1
ATOM 781 C C . PRO A 1 95 ? 5.427 7.570 -11.963 1.00 67.69 95 PRO A C 1
ATOM 783 O O . PRO A 1 95 ? 5.670 6.367 -11.888 1.00 67.69 95 PRO A O 1
ATOM 786 N N . ASP A 1 96 ? 5.513 8.263 -13.101 1.00 65.06 96 ASP A N 1
ATOM 787 C CA . ASP A 1 96 ? 5.864 7.669 -14.401 1.00 65.06 96 ASP A CA 1
ATOM 788 C C . ASP A 1 96 ? 7.215 6.934 -14.367 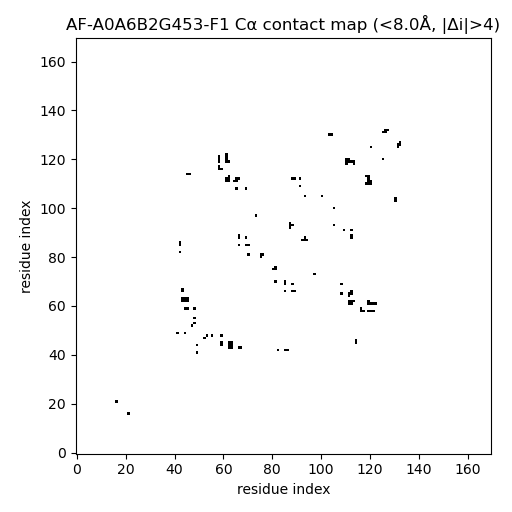1.00 65.06 96 ASP A C 1
ATOM 790 O O . ASP A 1 96 ? 7.415 5.954 -15.077 1.00 65.06 96 ASP A O 1
ATOM 794 N N . ASP A 1 97 ? 8.119 7.323 -13.461 1.00 61.84 97 ASP A N 1
ATOM 795 C CA . ASP A 1 97 ? 9.397 6.642 -13.208 1.00 61.84 97 ASP A CA 1
ATOM 796 C C . ASP A 1 97 ? 9.226 5.159 -12.803 1.00 61.84 97 ASP A C 1
ATOM 798 O O . ASP A 1 97 ? 10.155 4.355 -12.911 1.00 61.84 97 ASP A O 1
ATOM 802 N N . CYS A 1 98 ? 8.015 4.761 -12.400 1.00 65.56 98 CYS A N 1
ATOM 803 C CA . CYS A 1 98 ? 7.608 3.378 -12.161 1.00 65.56 98 CYS A CA 1
ATOM 804 C C . CYS A 1 98 ? 7.221 2.617 -13.447 1.00 65.56 98 CYS A C 1
ATOM 806 O O . CYS A 1 98 ? 6.513 1.620 -13.357 1.00 65.56 98 CYS A O 1
ATOM 808 N N . THR A 1 99 ? 7.680 3.030 -14.636 1.00 61.38 99 THR A N 1
ATOM 809 C CA . THR A 1 99 ? 7.428 2.335 -15.926 1.00 61.38 99 THR A CA 1
ATOM 810 C C . THR A 1 99 ? 7.757 0.835 -15.933 1.00 61.38 99 THR A C 1
ATOM 812 O O . THR A 1 99 ? 7.246 0.093 -16.767 1.00 61.38 99 THR A O 1
ATOM 815 N N . HIS A 1 100 ? 8.610 0.376 -15.017 1.00 73.19 100 HIS A N 1
ATOM 816 C CA . HIS A 1 100 ? 8.977 -1.030 -14.846 1.00 73.19 100 HIS A CA 1
ATOM 817 C C . HIS A 1 100 ? 7.950 -1.844 -14.039 1.00 73.19 100 HIS A C 1
ATOM 819 O O . HIS A 1 100 ? 8.046 -3.072 -13.998 1.00 73.19 100 HIS A O 1
ATOM 825 N N . LEU A 1 101 ? 6.976 -1.195 -13.392 1.00 77.19 101 LEU A N 1
ATOM 826 C CA . LEU A 1 101 ? 5.871 -1.873 -12.721 1.00 77.19 101 LEU A CA 1
ATOM 827 C C . LEU A 1 101 ? 4.834 -2.310 -13.753 1.00 77.19 101 LEU A C 1
ATOM 829 O O . LEU A 1 101 ? 4.383 -1.518 -14.577 1.00 77.19 101 LEU A O 1
ATOM 833 N N . THR A 1 102 ? 4.413 -3.572 -13.688 1.00 85.00 102 THR A N 1
ATOM 834 C CA . THR A 1 102 ? 3.281 -4.027 -14.500 1.00 85.00 102 THR A CA 1
ATOM 835 C C . THR A 1 102 ? 1.977 -3.443 -13.954 1.00 85.00 102 THR A C 1
ATOM 837 O O . THR A 1 102 ? 1.876 -3.144 -12.761 1.00 85.00 102 THR A O 1
ATOM 840 N N . ASN A 1 103 ? 0.954 -3.329 -14.804 1.00 86.75 103 ASN A N 1
ATOM 841 C CA . ASN A 1 103 ? -0.369 -2.862 -14.372 1.00 86.75 103 ASN A CA 1
ATOM 842 C C . ASN A 1 103 ? -0.916 -3.700 -13.204 1.00 86.75 103 ASN A C 1
ATOM 844 O O . ASN A 1 103 ? -1.390 -3.122 -12.235 1.00 86.75 103 ASN A O 1
ATOM 848 N N . ASP A 1 104 ? -0.711 -5.025 -13.222 1.00 87.69 104 ASP A N 1
ATOM 849 C CA . ASP A 1 104 ? -1.081 -5.919 -12.114 1.00 87.69 104 ASP A CA 1
ATOM 850 C C . ASP A 1 104 ? -0.512 -5.461 -10.757 1.00 87.69 104 ASP A C 1
ATOM 852 O O . ASP A 1 104 ? -1.211 -5.496 -9.747 1.00 87.69 104 ASP A O 1
ATOM 856 N N . PHE A 1 105 ? 0.749 -5.001 -10.714 1.00 88.44 105 PHE A N 1
ATOM 857 C CA . PHE A 1 105 ? 1.356 -4.492 -9.477 1.00 88.44 105 PHE A CA 1
ATOM 858 C C . PHE A 1 105 ? 0.688 -3.199 -9.025 1.00 88.44 105 PHE A C 1
ATOM 860 O O . PHE A 1 105 ? 0.407 -3.032 -7.839 1.00 88.44 105 PHE A O 1
ATOM 867 N N . ILE A 1 106 ? 0.442 -2.280 -9.958 1.00 88.88 106 ILE A N 1
ATOM 868 C CA . ILE A 1 106 ? -0.189 -0.993 -9.662 1.00 88.88 106 ILE A CA 1
ATOM 869 C C . ILE A 1 106 ? -1.617 -1.210 -9.150 1.00 88.88 106 ILE A C 1
ATOM 871 O O . ILE A 1 106 ? -2.027 -0.565 -8.184 1.00 88.88 106 ILE A O 1
ATOM 875 N N . ASP A 1 107 ? -2.364 -2.128 -9.755 1.00 91.00 107 ASP A N 1
ATOM 876 C CA . ASP A 1 107 ? -3.741 -2.432 -9.375 1.00 91.00 107 ASP A CA 1
ATOM 877 C C . ASP A 1 107 ? -3.808 -3.111 -8.003 1.00 91.00 107 ASP A C 1
ATOM 879 O O . ASP A 1 107 ? -4.588 -2.680 -7.147 1.00 91.00 107 ASP A O 1
ATOM 883 N N . LEU A 1 108 ? -2.921 -4.078 -7.739 1.00 92.69 108 LEU A N 1
ATOM 884 C CA . LEU A 1 108 ? -2.776 -4.699 -6.421 1.00 92.69 108 LEU A CA 1
ATOM 885 C C . LEU A 1 108 ? -2.449 -3.654 -5.343 1.00 92.69 108 LEU A C 1
ATOM 887 O O . LEU A 1 108 ? -3.096 -3.593 -4.296 1.00 92.69 108 LEU A O 1
ATOM 891 N N . MET A 1 109 ? -1.493 -2.769 -5.627 1.00 92.31 109 MET A N 1
ATOM 892 C CA . MET A 1 109 ? -1.105 -1.672 -4.742 1.00 92.31 109 MET A CA 1
ATOM 893 C C . MET A 1 109 ? -2.268 -0.715 -4.456 1.00 92.31 109 MET A C 1
ATOM 895 O O . MET A 1 109 ? -2.530 -0.387 -3.298 1.00 92.31 109 MET A O 1
ATOM 899 N N . LYS A 1 110 ? -3.007 -0.288 -5.487 1.00 93.12 110 LYS A N 1
ATOM 900 C CA . LYS A 1 110 ? -4.197 0.568 -5.337 1.00 93.12 110 LYS A CA 1
ATOM 901 C C . LYS A 1 110 ? -5.291 -0.095 -4.510 1.00 93.12 110 LYS A C 1
ATOM 903 O O . LYS A 1 110 ? -6.028 0.605 -3.817 1.00 93.12 110 LYS A O 1
ATOM 908 N N . TRP A 1 111 ? -5.422 -1.416 -4.594 1.00 95.25 111 TRP A N 1
ATOM 909 C CA . TRP A 1 111 ? -6.393 -2.173 -3.813 1.00 95.25 111 TRP A CA 1
ATOM 910 C C . TRP A 1 111 ? -6.003 -2.240 -2.332 1.00 95.25 111 TRP A C 1
ATOM 912 O O . TRP A 1 111 ? -6.830 -1.970 -1.461 1.00 95.25 111 TRP A O 1
ATOM 922 N N . MET A 1 112 ? -4.729 -2.503 -2.032 1.00 95.81 112 MET A N 1
ATOM 923 C CA . MET A 1 112 ? -4.211 -2.538 -0.658 1.00 95.81 112 MET A CA 1
ATOM 924 C C . MET A 1 112 ? -4.202 -1.155 0.016 1.00 95.81 112 MET A C 1
ATOM 926 O O . MET A 1 112 ? -4.451 -1.055 1.217 1.00 95.81 112 MET A O 1
ATOM 930 N N . LEU A 1 113 ? -3.959 -0.086 -0.751 1.00 95.56 113 LEU A N 1
ATOM 931 C CA . LEU A 1 113 ? -3.839 1.293 -0.257 1.00 95.56 113 LEU A CA 1
ATOM 932 C C . LEU A 1 113 ? -5.146 2.102 -0.293 1.00 95.56 113 LEU A C 1
ATOM 934 O O . LEU A 1 113 ? -5.115 3.332 -0.208 1.00 95.56 113 LEU A O 1
ATOM 938 N N . LYS A 1 114 ? -6.313 1.452 -0.398 1.00 95.12 114 LYS A N 1
ATOM 939 C CA . LYS A 1 114 ? -7.599 2.161 -0.314 1.00 95.12 114 LYS A CA 1
ATOM 940 C C . LYS A 1 114 ? -7.733 2.908 1.013 1.00 95.12 114 LYS A C 1
ATOM 942 O O . LYS A 1 114 ? -7.408 2.386 2.080 1.00 95.12 114 LYS A O 1
ATOM 947 N N . PHE A 1 115 ? -8.256 4.133 0.938 1.00 92.94 115 PHE A N 1
ATOM 948 C CA . PHE A 1 115 ? -8.461 4.980 2.113 1.00 92.94 115 PHE A CA 1
ATOM 949 C C . PHE A 1 115 ? -9.397 4.308 3.124 1.00 92.94 115 PHE A C 1
ATOM 951 O O . PHE A 1 115 ? -9.049 4.172 4.294 1.00 92.94 115 PHE A O 1
ATOM 958 N N . ASN A 1 116 ? -10.547 3.825 2.655 1.00 92.19 116 ASN A N 1
ATOM 959 C CA . ASN A 1 116 ? -11.505 3.090 3.468 1.00 92.19 116 ASN A CA 1
ATOM 960 C C . ASN A 1 116 ? -11.025 1.637 3.707 1.00 92.19 116 ASN A C 1
ATOM 962 O O . ASN A 1 116 ? -10.755 0.934 2.729 1.00 92.19 116 ASN A O 1
ATOM 966 N N . PRO A 1 117 ? -10.925 1.163 4.966 1.00 92.19 117 PRO A N 1
ATOM 967 C CA . PRO A 1 117 ? -10.485 -0.198 5.286 1.00 92.19 117 PRO A CA 1
ATOM 968 C C . PRO A 1 117 ? -11.335 -1.315 4.671 1.00 92.19 117 PRO A C 1
ATOM 970 O O . PRO A 1 117 ? -10.797 -2.378 4.359 1.00 92.19 117 P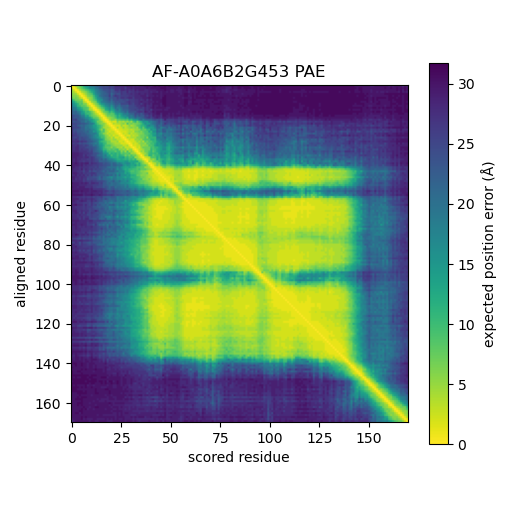RO A O 1
ATOM 973 N N . ASP A 1 118 ? -12.634 -1.080 4.484 1.00 92.75 118 ASP A N 1
ATOM 974 C CA . ASP A 1 118 ? -13.562 -2.092 3.963 1.00 92.75 118 ASP A CA 1
ATOM 975 C C . ASP A 1 118 ? -13.375 -2.347 2.460 1.00 92.75 118 ASP A C 1
ATOM 977 O O . ASP A 1 118 ? -13.656 -3.442 1.980 1.00 92.75 118 ASP A O 1
ATOM 981 N N . ASP A 1 119 ? -12.813 -1.373 1.737 1.00 94.94 119 ASP A N 1
ATOM 982 C CA . ASP A 1 119 ? -12.509 -1.483 0.305 1.00 94.94 119 ASP A CA 1
ATOM 983 C C . ASP A 1 119 ? -11.166 -2.189 0.033 1.00 94.94 119 ASP A C 1
ATOM 985 O O . ASP A 1 119 ? -10.809 -2.446 -1.121 1.00 94.94 119 ASP A O 1
ATOM 989 N N . ARG A 1 120 ? -10.396 -2.493 1.087 1.00 95.75 120 ARG A N 1
ATOM 990 C CA . ARG A 1 120 ? -9.123 -3.227 1.002 1.00 95.75 120 ARG A CA 1
ATOM 991 C C . ARG A 1 120 ? -9.379 -4.739 0.912 1.00 95.75 120 ARG A C 1
ATOM 993 O O . ARG A 1 120 ? -10.365 -5.215 1.484 1.00 95.75 120 ARG A O 1
ATOM 1000 N N . PRO A 1 121 ? -8.473 -5.534 0.313 1.00 96.12 121 PRO A N 1
ATOM 1001 C CA . PRO A 1 121 ? -8.594 -6.993 0.291 1.00 96.12 121 PRO A CA 1
ATOM 1002 C C . PRO A 1 121 ? -8.592 -7.596 1.698 1.00 96.12 121 PRO A C 1
ATOM 1004 O O . PRO A 1 121 ? -8.025 -7.035 2.641 1.00 96.12 121 PRO A O 1
ATOM 1007 N N . SER A 1 122 ? -9.248 -8.740 1.884 1.00 94.75 122 SER A N 1
ATOM 1008 C CA . SER A 1 122 ? -8.926 -9.635 3.002 1.00 94.75 122 SER A CA 1
ATOM 1009 C C . SER A 1 122 ? -7.612 -10.371 2.731 1.00 94.75 122 SER A C 1
ATOM 1011 O O . SER A 1 122 ? -7.135 -10.408 1.598 1.00 94.75 122 SER A O 1
ATOM 1013 N N . THR A 1 123 ? -7.019 -10.974 3.759 1.00 92.81 123 THR A N 1
ATOM 1014 C CA . THR A 1 123 ? -5.803 -11.781 3.591 1.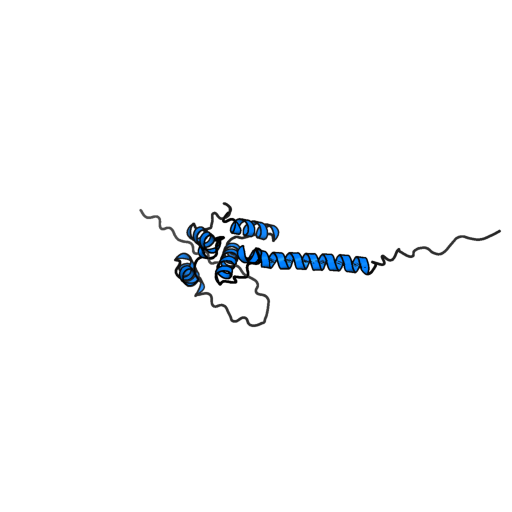00 92.81 123 THR A CA 1
ATOM 1015 C C . THR A 1 123 ? -6.037 -12.937 2.616 1.00 92.81 123 THR A C 1
ATOM 1017 O O . THR A 1 123 ? -5.187 -13.218 1.779 1.00 92.81 123 THR A O 1
ATOM 1020 N N . GLU A 1 124 ? -7.205 -13.576 2.670 1.00 93.31 124 GLU A N 1
ATOM 1021 C CA . GLU A 1 124 ? -7.585 -14.676 1.779 1.00 93.31 124 GLU A CA 1
ATOM 1022 C C . GLU A 1 124 ? -7.684 -14.201 0.329 1.00 93.31 124 GLU A C 1
ATOM 1024 O O . GLU A 1 124 ? -7.123 -14.831 -0.562 1.00 93.31 124 GLU A O 1
ATOM 1029 N N . GLN A 1 125 ? -8.339 -13.060 0.099 1.00 94.75 125 GLN A N 1
ATOM 1030 C CA . GLN A 1 125 ? -8.436 -12.445 -1.226 1.00 94.75 125 GLN A CA 1
ATOM 1031 C C . GLN A 1 125 ? -7.060 -12.045 -1.767 1.00 94.75 125 GLN A C 1
ATOM 1033 O O . GLN A 1 125 ? -6.766 -12.267 -2.938 1.00 94.75 125 GLN A O 1
ATOM 1038 N N . LEU A 1 126 ? -6.204 -11.493 -0.904 1.00 93.56 126 LEU A N 1
ATOM 1039 C CA . LEU A 1 126 ? -4.850 -11.096 -1.271 1.00 93.56 126 LEU A CA 1
ATOM 1040 C C . LEU A 1 126 ? -3.990 -12.305 -1.655 1.00 93.56 126 LEU A C 1
ATOM 1042 O O . LEU A 1 126 ? -3.229 -12.227 -2.612 1.00 93.56 126 LEU A O 1
ATOM 1046 N N . LEU A 1 127 ? -4.114 -13.421 -0.933 1.00 90.81 127 LEU A N 1
ATOM 1047 C CA . LEU A 1 127 ? -3.412 -14.673 -1.234 1.00 90.81 127 LEU A CA 1
ATOM 1048 C C . LEU A 1 127 ? -3.950 -15.370 -2.489 1.00 90.81 127 LEU A C 1
ATOM 1050 O O . LEU A 1 127 ? -3.219 -16.141 -3.115 1.00 90.81 127 LEU A O 1
ATOM 1054 N N . ASP A 1 128 ? -5.213 -15.131 -2.846 1.00 92.56 128 ASP A N 1
ATOM 1055 C 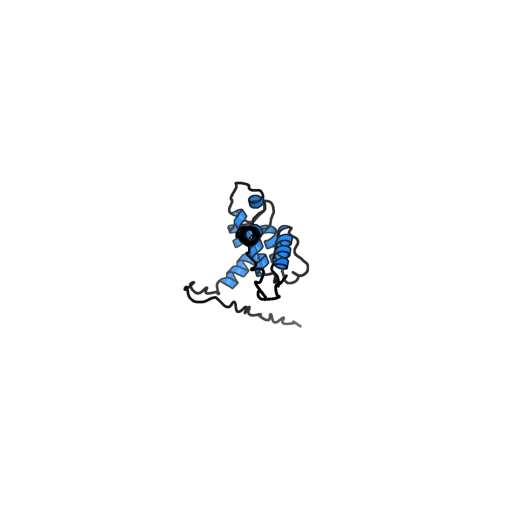CA . ASP A 1 128 ? -5.825 -15.706 -4.042 1.00 92.56 128 ASP A CA 1
ATOM 1056 C C . ASP A 1 128 ? -5.454 -14.953 -5.332 1.00 92.56 128 ASP A C 1
ATOM 1058 O O . ASP A 1 128 ? -5.510 -15.538 -6.420 1.00 92.56 128 ASP A O 1
ATOM 1062 N N . ASP A 1 129 ? -5.005 -13.700 -5.205 1.00 92.62 129 ASP A N 1
ATOM 1063 C CA . ASP A 1 129 ? -4.582 -12.842 -6.310 1.00 92.62 129 ASP A CA 1
ATOM 1064 C C . ASP A 1 129 ? -3.478 -13.496 -7.183 1.00 92.62 129 ASP A C 1
ATOM 1066 O O . ASP A 1 129 ? -2.498 -14.043 -6.654 1.00 92.62 129 ASP A O 1
ATOM 1070 N N . PRO A 1 130 ? -3.595 -13.456 -8.529 1.00 88.56 130 PRO A N 1
ATOM 1071 C CA . PRO A 1 130 ? -2.632 -14.086 -9.433 1.00 88.56 130 PRO A CA 1
ATOM 1072 C C . PRO A 1 130 ? -1.193 -13.592 -9.264 1.00 88.56 130 PRO A C 1
ATOM 1074 O O . PRO A 1 130 ? -0.254 -14.392 -9.357 1.00 88.56 130 PRO A O 1
ATOM 1077 N N . LEU A 1 131 ? -1.002 -12.292 -9.017 1.00 88.12 131 LEU A N 1
ATOM 1078 C CA . LEU A 1 131 ? 0.320 -11.714 -8.825 1.00 88.12 131 LEU A CA 1
ATOM 1079 C C . LEU A 1 131 ? 0.906 -12.175 -7.489 1.00 88.12 131 LEU A C 1
ATOM 1081 O O . LEU A 1 131 ? 2.048 -12.645 -7.467 1.00 88.12 131 LEU A O 1
ATOM 1085 N N . THR A 1 132 ? 0.126 -12.135 -6.407 1.00 86.38 132 THR A N 1
ATOM 1086 C CA . THR A 1 132 ? 0.555 -12.647 -5.096 1.00 86.38 132 THR A CA 1
ATOM 1087 C C . THR A 1 132 ? 0.946 -14.121 -5.174 1.00 86.38 132 THR A C 1
ATOM 1089 O O . THR A 1 132 ? 2.027 -14.498 -4.716 1.00 86.38 132 THR A O 1
ATOM 1092 N N . LYS A 1 133 ? 0.134 -14.968 -5.819 1.00 88.00 133 LYS A N 1
ATOM 1093 C CA . LYS A 1 133 ? 0.461 -16.390 -6.029 1.00 88.00 133 LYS A CA 1
ATOM 1094 C C . LYS A 1 133 ? 1.767 -16.571 -6.786 1.00 88.00 133 LYS A C 1
ATOM 1096 O O . LYS A 1 133 ? 2.599 -17.379 -6.376 1.00 88.00 133 LYS A O 1
ATOM 1101 N N . ARG A 1 134 ? 1.969 -15.817 -7.870 1.00 85.88 134 ARG A N 1
ATOM 1102 C CA . ARG A 1 134 ? 3.202 -15.877 -8.663 1.00 85.88 134 ARG A CA 1
ATOM 1103 C C . ARG A 1 134 ? 4.419 -15.514 -7.816 1.00 85.88 134 ARG A C 1
ATOM 1105 O O . ARG A 1 134 ? 5.408 -16.237 -7.851 1.00 85.88 134 ARG A O 1
ATOM 1112 N N . ILE A 1 135 ? 4.335 -14.450 -7.019 1.00 84.44 135 ILE A N 1
ATOM 1113 C CA . ILE A 1 135 ? 5.420 -14.027 -6.122 1.00 84.44 135 ILE A CA 1
ATOM 1114 C C . ILE A 1 135 ? 5.704 -15.092 -5.060 1.00 84.44 135 ILE A C 1
ATOM 1116 O O . ILE A 1 135 ? 6.862 -15.436 -4.837 1.00 84.44 135 ILE A O 1
ATOM 1120 N N . LEU A 1 136 ? 4.670 -15.660 -4.438 1.00 83.94 136 LEU A N 1
ATOM 1121 C CA . LEU A 1 136 ? 4.830 -16.706 -3.426 1.00 83.94 136 LEU A CA 1
ATOM 1122 C C . LEU A 1 136 ? 5.452 -17.982 -4.000 1.00 83.94 136 LEU A C 1
ATOM 1124 O O . LEU A 1 136 ? 6.269 -18.612 -3.333 1.00 83.94 136 LEU A O 1
ATOM 1128 N N . LEU A 1 137 ? 5.099 -18.358 -5.230 1.00 83.56 137 LEU A N 1
ATOM 1129 C CA . LEU A 1 137 ? 5.716 -19.492 -5.917 1.00 83.56 137 LEU A CA 1
ATOM 1130 C C . LEU A 1 137 ? 7.204 -19.247 -6.186 1.00 83.56 137 LEU A C 1
ATOM 1132 O O . LEU A 1 137 ? 8.001 -20.146 -5.952 1.00 83.56 137 LEU A O 1
ATOM 1136 N N . LEU A 1 138 ? 7.581 -18.032 -6.593 1.00 81.56 138 LEU A N 1
ATOM 1137 C CA . LEU A 1 138 ? 8.987 -17.649 -6.776 1.00 81.56 138 LEU A CA 1
ATOM 1138 C C . LEU A 1 138 ? 9.757 -17.595 -5.446 1.00 81.56 138 LEU A C 1
ATOM 1140 O O . LEU A 1 138 ? 10.943 -17.905 -5.399 1.00 81.56 138 LEU A O 1
ATOM 1144 N N . GLY A 1 139 ? 9.090 -17.204 -4.358 1.00 69.50 139 GLY A N 1
ATOM 1145 C CA . GLY A 1 139 ? 9.685 -17.100 -3.025 1.00 69.50 139 GLY A CA 1
ATOM 1146 C C . GLY A 1 1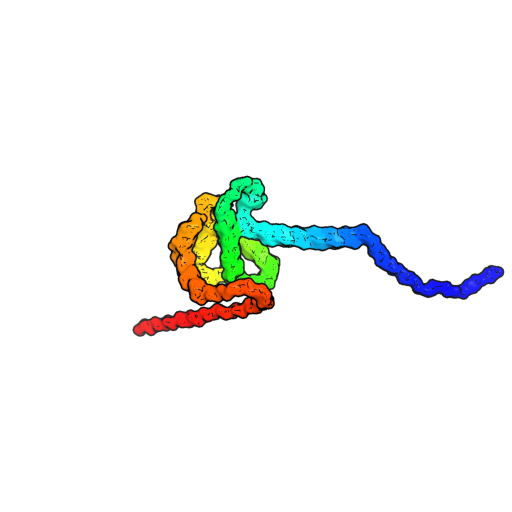39 ? 9.855 -18.434 -2.291 1.00 69.50 139 GLY A C 1
ATOM 1147 O O . GLY A 1 139 ? 10.630 -18.497 -1.342 1.00 69.50 139 GLY A O 1
ATOM 1148 N N . ARG A 1 140 ? 9.168 -19.507 -2.706 1.00 66.56 140 ARG A N 1
ATOM 1149 C CA . ARG A 1 140 ? 9.253 -20.831 -2.053 1.00 66.56 140 ARG A CA 1
ATOM 1150 C C . ARG A 1 140 ? 10.626 -21.489 -2.166 1.00 66.56 140 ARG A C 1
ATOM 1152 O O . ARG A 1 140 ? 10.981 -22.266 -1.286 1.00 66.56 140 ARG A O 1
ATOM 1159 N N . ASP A 1 141 ? 11.400 -21.129 -3.183 1.00 60.25 141 ASP A N 1
ATOM 1160 C CA . ASP A 1 141 ? 12.773 -21.611 -3.354 1.00 60.25 141 ASP A CA 1
ATOM 1161 C C . ASP A 1 141 ? 13.788 -20.814 -2.508 1.00 60.25 141 ASP A C 1
ATOM 1163 O O . ASP A 1 141 ? 14.971 -21.158 -2.447 1.00 60.25 141 ASP A O 1
ATOM 1167 N N . VAL A 1 142 ? 13.342 -19.761 -1.810 1.00 59.31 142 VAL A N 1
ATOM 1168 C CA . VAL A 1 142 ? 14.174 -18.993 -0.879 1.00 59.31 142 VAL A CA 1
ATOM 1169 C C . VAL A 1 142 ? 14.197 -19.715 0.465 1.00 59.31 142 VAL A C 1
ATOM 1171 O O . VAL A 1 142 ? 13.367 -19.487 1.345 1.00 59.31 142 VAL A O 1
ATOM 1174 N N . VAL A 1 143 ? 15.189 -20.588 0.647 1.00 56.19 143 VAL A N 1
ATOM 1175 C CA . VAL A 1 143 ? 15.548 -21.096 1.975 1.00 56.19 143 VAL A CA 1
ATOM 1176 C C . VAL A 1 143 ? 16.066 -19.911 2.785 1.00 56.19 143 VAL A C 1
ATOM 1178 O O . VAL A 1 143 ? 17.218 -19.514 2.633 1.00 56.19 143 VAL A O 1
ATOM 1181 N N . ILE A 1 144 ? 15.214 -19.318 3.623 1.00 56.69 144 ILE A N 1
ATOM 1182 C CA . ILE A 1 144 ? 15.649 -18.335 4.616 1.00 56.69 144 ILE A CA 1
ATOM 1183 C C . ILE A 1 144 ? 16.438 -19.131 5.662 1.00 56.69 144 ILE A C 1
ATOM 1185 O O . ILE A 1 144 ? 15.826 -19.912 6.399 1.00 56.69 144 ILE A O 1
ATOM 1189 N N . PRO A 1 145 ? 17.779 -19.013 5.723 1.00 50.91 145 PRO A N 1
ATOM 1190 C CA . PRO A 1 145 ? 18.528 -19.693 6.763 1.00 50.91 145 PRO A CA 1
ATOM 1191 C C . PRO A 1 145 ? 18.018 -19.195 8.122 1.00 50.91 145 PRO A C 1
ATOM 1193 O O . PRO A 1 145 ? 17.677 -18.013 8.246 1.00 50.91 145 PRO A O 1
ATOM 1196 N N . PRO A 1 146 ? 17.931 -20.068 9.142 1.00 54.22 146 PRO A N 1
ATOM 1197 C CA . PRO A 1 146 ? 17.519 -19.648 10.473 1.00 54.22 146 PRO A CA 1
ATOM 1198 C C . PRO A 1 146 ? 18.356 -18.443 10.900 1.00 54.22 146 PRO A C 1
ATOM 1200 O O . PRO A 1 146 ? 19.560 -18.408 10.643 1.00 54.22 146 PRO A O 1
ATOM 1203 N N . LEU A 1 147 ? 17.710 -17.457 11.532 1.00 44.66 147 LEU A N 1
ATOM 1204 C CA . LEU A 1 147 ? 18.366 -16.271 12.083 1.00 44.66 147 LEU A CA 1
ATOM 1205 C C . LEU A 1 147 ? 19.301 -16.703 13.221 1.00 44.66 147 LEU A C 1
ATOM 1207 O O . LEU A 1 147 ? 18.984 -16.589 14.402 1.00 44.66 147 LEU A O 1
ATOM 1211 N N . THR A 1 148 ? 20.458 -17.260 12.880 1.00 55.38 148 THR A N 1
ATOM 1212 C CA . THR A 1 148 ? 21.526 -17.503 13.835 1.00 55.38 148 THR A CA 1
ATOM 1213 C C . THR A 1 148 ? 22.160 -16.153 14.117 1.00 55.38 148 THR A C 1
ATOM 1215 O O . THR A 1 148 ? 22.641 -15.492 13.197 1.00 55.38 148 THR A O 1
ATOM 1218 N N . ASN A 1 149 ? 22.129 -15.737 15.382 1.00 49.75 149 ASN A N 1
ATOM 1219 C CA . ASN A 1 149 ? 22.724 -14.502 15.887 1.00 49.75 149 ASN A CA 1
ATOM 1220 C C . ASN A 1 149 ? 24.239 -14.473 15.645 1.00 49.75 149 ASN A C 1
ATOM 1222 O O . ASN A 1 149 ? 25.017 -14.730 16.560 1.00 49.75 149 ASN A O 1
ATOM 1226 N N . SER A 1 150 ? 24.692 -14.198 14.424 1.00 49.31 150 SER A N 1
ATOM 1227 C CA . SER A 1 150 ? 26.093 -13.923 14.109 1.00 49.31 150 SER A CA 1
ATOM 1228 C C . SER A 1 150 ? 26.226 -13.236 12.746 1.00 49.31 150 SER A C 1
ATOM 1230 O O . SER A 1 150 ? 26.237 -13.899 11.715 1.00 49.31 150 SER A O 1
ATOM 1232 N N . ARG A 1 151 ? 26.488 -11.923 12.802 1.00 46.56 151 ARG A N 1
ATOM 1233 C CA . ARG A 1 151 ? 26.984 -11.010 11.745 1.00 46.56 151 ARG A CA 1
ATOM 1234 C C . ARG A 1 151 ? 25.922 -10.320 10.867 1.00 46.56 151 ARG A C 1
ATOM 1236 O O . ARG A 1 151 ? 24.925 -10.933 10.500 1.00 46.56 151 ARG A O 1
ATOM 1243 N N . PRO A 1 152 ? 26.130 -9.026 10.537 1.00 46.41 152 PRO A N 1
ATOM 1244 C CA . PRO A 1 152 ? 25.207 -8.262 9.708 1.00 46.41 152 PRO A CA 1
ATOM 1245 C C . PRO A 1 152 ? 25.203 -8.815 8.282 1.00 46.41 152 PRO A C 1
ATOM 1247 O O . PRO A 1 152 ? 26.255 -9.016 7.676 1.00 46.41 152 PRO A O 1
ATOM 1250 N N . ILE A 1 153 ? 24.006 -9.057 7.759 1.00 50.50 153 ILE A N 1
ATOM 1251 C CA . ILE A 1 153 ? 23.780 -9.513 6.390 1.00 50.50 153 ILE A CA 1
ATOM 1252 C C . ILE A 1 153 ? 24.220 -8.388 5.446 1.00 50.50 153 ILE A C 1
ATOM 1254 O O . ILE A 1 153 ? 23.568 -7.348 5.359 1.00 50.50 153 ILE A O 1
ATOM 1258 N N . SER A 1 154 ? 25.322 -8.582 4.724 1.00 37.06 154 SER A N 1
ATOM 1259 C CA . SER A 1 154 ? 25.577 -7.817 3.506 1.00 37.06 154 SER A CA 1
ATOM 1260 C C . SER A 1 154 ? 24.529 -8.249 2.484 1.00 37.06 154 SER A C 1
ATOM 1262 O O . SER A 1 154 ? 24.581 -9.368 1.980 1.00 37.06 154 SER A O 1
ATOM 1264 N N . ILE A 1 155 ? 23.542 -7.390 2.219 1.00 40.75 155 ILE A N 1
ATOM 1265 C CA . ILE A 1 155 ? 22.537 -7.604 1.174 1.00 40.75 155 ILE A CA 1
ATOM 1266 C C . ILE A 1 155 ? 23.267 -7.560 -0.173 1.00 40.75 155 ILE A C 1
ATOM 1268 O O . ILE A 1 155 ? 23.422 -6.504 -0.784 1.00 40.75 155 ILE A O 1
ATOM 1272 N N . VAL A 1 156 ? 23.754 -8.709 -0.635 1.00 37.03 156 VAL A N 1
ATOM 1273 C CA . VAL A 1 156 ? 24.167 -8.878 -2.025 1.00 37.03 156 VAL A CA 1
ATOM 1274 C C . VAL A 1 156 ? 22.878 -9.046 -2.820 1.00 37.03 156 VAL A C 1
ATOM 1276 O O . VAL A 1 156 ? 22.270 -10.114 -2.839 1.00 37.03 156 VAL A O 1
ATOM 1279 N N . LYS A 1 157 ? 22.413 -7.949 -3.428 1.00 45.75 157 LYS A N 1
ATOM 1280 C CA . LYS A 1 157 ? 21.344 -7.981 -4.429 1.00 45.75 157 LYS A CA 1
ATOM 1281 C C . LYS A 1 157 ? 21.854 -8.748 -5.647 1.00 45.75 157 LYS A C 1
ATOM 1283 O O . LYS A 1 157 ? 22.455 -8.166 -6.541 1.00 45.75 157 LYS A O 1
ATOM 1288 N N . THR A 1 158 ? 21.585 -10.041 -5.701 1.00 36.69 158 THR A N 1
ATOM 1289 C CA . THR A 1 158 ? 21.614 -10.798 -6.953 1.00 36.69 158 THR A CA 1
ATOM 1290 C C . THR A 1 158 ? 20.216 -11.319 -7.216 1.00 36.69 158 THR A C 1
ATOM 1292 O O . THR A 1 158 ? 19.835 -12.382 -6.738 1.00 36.69 158 THR A O 1
ATOM 1295 N N . PHE A 1 159 ? 19.447 -10.536 -7.971 1.00 38.72 159 PHE A N 1
ATOM 1296 C CA . PHE A 1 159 ? 18.324 -11.063 -8.734 1.00 38.72 159 PHE A CA 1
ATOM 1297 C C . PHE A 1 159 ? 18.896 -11.734 -9.990 1.00 38.72 159 PHE A C 1
ATOM 1299 O O . PHE A 1 159 ? 19.635 -11.075 -10.727 1.00 38.72 159 PHE A O 1
ATOM 1306 N N . PRO A 1 160 ? 18.599 -13.013 -10.271 1.00 36.28 160 PRO A N 1
ATOM 1307 C CA . PRO A 1 160 ? 18.932 -13.596 -11.558 1.00 36.28 160 PRO A CA 1
ATOM 1308 C C . PRO A 1 160 ? 17.993 -13.010 -12.620 1.00 36.28 160 PRO A C 1
ATOM 1310 O O . PRO A 1 160 ? 16.791 -13.273 -12.621 1.00 36.28 160 PRO A O 1
ATOM 1313 N N . ILE A 1 161 ? 18.545 -12.208 -13.533 1.00 38.69 161 ILE A N 1
ATOM 1314 C CA . ILE A 1 161 ? 17.861 -11.807 -14.765 1.00 38.69 161 ILE A CA 1
ATOM 1315 C C . ILE A 1 161 ? 17.726 -13.072 -15.615 1.00 38.69 161 ILE A C 1
ATOM 1317 O O . ILE A 1 161 ? 18.689 -13.535 -16.224 1.00 38.69 161 ILE A O 1
ATOM 1321 N N . THR A 1 162 ? 16.537 -13.665 -15.646 1.00 40.34 162 THR A N 1
ATOM 1322 C CA . THR A 1 162 ? 16.222 -14.685 -16.644 1.00 40.34 162 THR A CA 1
ATOM 1323 C C . THR A 1 162 ? 15.951 -13.971 -17.962 1.00 40.34 162 THR A C 1
ATOM 1325 O O . THR A 1 162 ? 14.928 -13.316 -18.141 1.00 40.34 162 THR A O 1
ATOM 1328 N N . HIS A 1 163 ? 16.902 -14.070 -18.892 1.00 38.47 163 HIS A N 1
ATOM 1329 C CA . HIS A 1 163 ? 16.700 -13.683 -20.283 1.00 38.47 163 HIS A CA 1
ATOM 1330 C C . HIS A 1 163 ? 15.550 -14.511 -20.873 1.00 38.47 163 HIS A C 1
ATOM 1332 O O . HIS A 1 163 ? 15.707 -15.697 -21.170 1.00 38.47 163 HIS A O 1
ATOM 1338 N N . VAL A 1 164 ? 14.388 -13.885 -21.058 1.00 38.88 164 VAL A N 1
ATOM 1339 C CA . VAL A 1 164 ? 13.321 -14.434 -21.896 1.00 38.88 164 VAL A CA 1
ATOM 1340 C C . VAL A 1 164 ? 13.797 -14.338 -23.345 1.00 38.88 164 VAL A C 1
ATOM 1342 O O . VAL A 1 164 ? 13.821 -13.263 -23.939 1.00 38.88 164 VAL A O 1
ATOM 1345 N N . ASN A 1 165 ? 14.218 -15.471 -23.909 1.00 33.84 165 ASN A N 1
ATOM 1346 C CA . ASN A 1 165 ? 14.466 -15.605 -25.340 1.00 33.84 165 ASN A CA 1
ATOM 1347 C C . ASN A 1 165 ? 13.127 -15.509 -26.085 1.00 33.84 165 ASN A C 1
ATOM 1349 O O . ASN A 1 165 ? 12.375 -16.481 -26.162 1.00 33.84 165 ASN A O 1
ATOM 1353 N N . LEU A 1 166 ? 12.842 -14.339 -26.655 1.00 35.50 166 LEU A N 1
ATOM 1354 C CA . LEU A 1 166 ? 11.837 -14.191 -27.700 1.00 35.50 166 LEU A CA 1
ATOM 1355 C C . LEU A 1 166 ? 12.337 -14.926 -28.951 1.00 35.50 166 LEU A C 1
ATOM 1357 O O . LEU A 1 166 ? 13.144 -14.411 -29.722 1.00 35.50 166 LEU A O 1
ATOM 1361 N N . LYS A 1 167 ? 11.857 -16.159 -29.147 1.00 39.16 167 LYS A N 1
ATOM 1362 C CA . LYS A 1 167 ? 11.863 -16.815 -30.457 1.00 39.16 167 LYS A CA 1
ATOM 1363 C C . LYS A 1 167 ? 10.974 -15.988 -31.388 1.00 39.16 167 LYS A C 1
ATOM 1365 O O . LYS A 1 167 ? 9.752 -16.071 -31.301 1.00 39.16 167 LYS A O 1
ATOM 1370 N N . MET A 1 168 ? 11.588 -15.201 -32.267 1.00 36.38 168 MET A N 1
ATOM 1371 C CA . MET A 1 168 ? 10.914 -14.670 -33.451 1.00 36.38 168 MET A CA 1
ATOM 1372 C C . MET A 1 168 ? 10.591 -15.853 -34.366 1.00 36.38 168 MET A C 1
ATOM 1374 O O . MET A 1 168 ? 11.490 -16.558 -34.828 1.00 36.38 168 MET A O 1
ATOM 1378 N N . GLY A 1 169 ? 9.298 -16.122 -34.528 1.00 43.03 169 GLY A N 1
ATOM 1379 C CA . GLY A 1 169 ? 8.771 -17.088 -35.478 1.00 43.03 169 GLY A CA 1
ATOM 1380 C C . GLY A 1 169 ? 8.527 -16.436 -36.836 1.00 43.03 169 GLY A C 1
ATOM 1381 O O . GLY A 1 169 ? 7.999 -15.328 -36.882 1.00 43.03 169 GLY A O 1
ATOM 1382 N N . THR A 1 170 ? 8.898 -17.209 -37.864 1.00 40.53 170 THR A N 1
ATOM 1383 C CA . THR A 1 170 ? 8.612 -17.124 -39.314 1.00 40.53 170 THR A CA 1
ATOM 1384 C C . THR A 1 170 ? 9.088 -15.898 -40.074 1.00 40.53 170 THR A C 1
ATOM 1386 O O . THR A 1 170 ? 8.503 -14.813 -39.889 1.00 40.53 170 THR A O 1
#

Mean predicted aligned error: 16.5 Å

Sequence (170 aa):
LVTRFNMNQLTEPQLLLDTNTIQYQFNERENQKTITKMVGTQLYMSPELHDGKKSYNFKVDIYSLGLIFFELIVPYATQSERVVLLTRAKQSNFPDDCTHLTNDFIDLMKWMLKFNPDDRPSTEQLLDDPLTKRILLLGRDVVIPPLTNSRPISIVKTFPITHVNLKMGT

Solvent-accessible surface area (backbone atoms only — not comparable to full-atom values): 10809 Å² total; per-residue (Å²): 134,88,82,84,90,86,88,82,80,83,79,74,84,72,82,72,72,47,67,63,60,54,47,51,54,49,48,49,51,50,46,51,49,46,52,52,53,51,50,59,60,53,70,43,53,32,67,55,61,73,73,66,51,85,78,84,52,77,50,46,56,44,26,26,49,30,51,51,53,50,56,75,70,52,87,70,93,44,73,67,54,46,53,52,52,54,55,31,47,65,69,68,47,75,60,77,91,52,72,86,58,52,68,70,56,54,51,52,41,50,35,28,44,38,78,53,57,84,71,25,64,51,74,68,56,47,58,66,32,70,65,49,43,52,52,51,62,68,48,67,77,58,79,75,71,77,89,65,96,71,79,86,82,78,83,75,88,74,78,83,82,76,81,80,80,79,78,83,77,133

Foldseek 3Di:
DDDDDDDDDDDPPPPPCPVVNVVVVVCVVVVVVVVVVVVVVCLLFAPCVVVVPPPPDCLRVLSSVLLVVQPVPDDDDDPVVNSVQSVCLLVLNHDVVVVVDDPLSSVLSCQSSDNDSVSHDDPVRNCVRPVNVVVVVVCVPDPPDPPDPDDDDPPPPDDDPDPPPPPDDD

InterPro domains:
  IPR000719 Protein kinase domain [PF00069] (30-130)
  IPR000719 Protein kinase domain [PS50011] (1-132)
  IPR000719 Protein kinase domain [SM00220] (1-132)
  IPR011009 Protein kinase-like domain superfamily [SSF56112] (32-146)
  IPR050339 Cell Cycle and Stress Response Kinase [PTHR11042] (26-131)

Secondary structure (DSSP, 8-state):
------------------HHHHHHHHHHHHHHHHHHHHHHHHTT--HHHHTT-S---THHHHHHHHHHHHHHHS--SSHHHHHHHHHHHHTT---GGGTTS-HHHHHHHHHHT-SSGGGSPPHHHHHHSHHHHHHHHHHTT-------S-S-------------------

Organism: Myxobolus squamalis (NCBI:txid59785)

Nearest PDB structures (foldseek):
  8eqe-assembly1_AAA  TM=9.035E-01  e=4.233E-06  Homo sapiens
  8eq9-assembly1_AAA  TM=9.186E-01  e=7.346E-06  Homo sapiens
  8eqd-assembly1_AAA  TM=9.153E-01  e=8.668E-06  Homo sapiens
  4x7h-assembly1_A  TM=9.296E-01  e=2.338E-05  Homo sapiens
  4x7j-assembly1_A  TM=8.422E-01  e=4.288E-05  Homo sapiens

pLDDT: mean 70.32, std 21.08, range [30.94, 96.12]